Protein AF-A0A444MV06-F1 (afdb_monomer_lite)

Structure (mmCIF, N/CA/C/O backbone):
data_AF-A0A444MV06-F1
#
_entry.id   AF-A0A444MV06-F1
#
loop_
_atom_site.group_PDB
_atom_site.id
_atom_site.type_symbol
_atom_site.label_atom_id
_atom_site.label_alt_id
_atom_site.label_comp_id
_atom_site.label_asym_id
_atom_site.label_entity_id
_atom_site.label_seq_id
_atom_site.pdbx_PDB_ins_code
_atom_site.Cartn_x
_atom_site.Cartn_y
_atom_site.Cartn_z
_atom_site.occupancy
_atom_site.B_iso_or_equiv
_atom_site.auth_seq_id
_atom_site.auth_comp_id
_atom_site.auth_asym_id
_atom_site.auth_atom_id
_atom_site.pdbx_PDB_model_num
ATOM 1 N N . MET A 1 1 ? -7.577 6.573 -18.205 1.00 54.09 1 MET A N 1
ATOM 2 C CA . MET A 1 1 ? -8.763 6.262 -17.380 1.00 54.09 1 MET A CA 1
ATOM 3 C C . MET A 1 1 ? -8.409 5.043 -16.557 1.00 54.09 1 MET A C 1
ATOM 5 O O . MET A 1 1 ? -8.300 3.971 -17.136 1.00 54.09 1 MET A O 1
ATOM 9 N N . VAL A 1 2 ? -8.143 5.218 -15.265 1.00 56.12 2 VAL A N 1
ATOM 10 C CA . VAL A 1 2 ? -7.981 4.090 -14.337 1.00 56.12 2 VAL A CA 1
ATOM 11 C C . VAL A 1 2 ? -9.368 3.506 -14.099 1.00 56.12 2 VAL A C 1
ATOM 13 O O . VAL A 1 2 ? -10.297 4.257 -13.791 1.00 56.12 2 VAL A O 1
ATOM 16 N N . ARG A 1 3 ? -9.550 2.199 -14.297 1.00 71.81 3 ARG A N 1
ATOM 17 C CA . ARG A 1 3 ? -10.805 1.546 -13.922 1.00 71.81 3 ARG A CA 1
ATOM 18 C C . ARG A 1 3 ? -10.733 1.236 -12.439 1.00 71.81 3 ARG A C 1
ATOM 20 O O . ARG A 1 3 ? -9.780 0.636 -11.970 1.00 71.81 3 ARG A O 1
ATOM 27 N N . GLU A 1 4 ? -11.781 1.585 -11.705 1.00 64.75 4 GLU A N 1
ATOM 28 C CA . GLU A 1 4 ? -11.849 1.359 -10.256 1.00 64.75 4 GLU A CA 1
ATOM 29 C C . GLU A 1 4 ? -11.698 -0.128 -9.858 1.00 64.75 4 GLU A C 1
ATOM 31 O O . GLU A 1 4 ? -11.376 -0.440 -8.714 1.00 64.75 4 GLU A O 1
ATOM 36 N N . HIS A 1 5 ? -11.930 -1.045 -10.804 1.00 68.62 5 HIS A N 1
ATOM 37 C CA . HIS A 1 5 ? -11.811 -2.494 -10.616 1.00 68.62 5 HIS A CA 1
ATOM 38 C C . HIS A 1 5 ? -10.352 -2.964 -10.539 1.00 68.62 5 HIS A C 1
ATOM 40 O O . HIS A 1 5 ? -10.101 -4.044 -10.015 1.00 68.62 5 HIS A O 1
ATOM 46 N N . ASP A 1 6 ? -9.411 -2.141 -11.004 1.00 86.88 6 ASP A N 1
ATOM 47 C CA . ASP A 1 6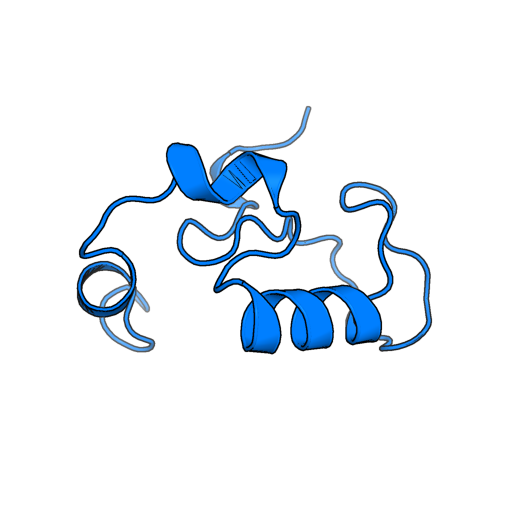 ? -7.981 -2.450 -10.994 1.00 86.88 6 ASP A CA 1
ATOM 48 C C . ASP A 1 6 ? -7.340 -2.065 -9.638 1.00 86.88 6 ASP A C 1
ATOM 50 O O . ASP A 1 6 ? -6.170 -2.342 -9.400 1.00 86.88 6 ASP A O 1
ATOM 54 N N . ILE A 1 7 ? -8.105 -1.465 -8.709 1.00 91.25 7 ILE A N 1
ATOM 55 C CA . ILE A 1 7 ? -7.636 -1.060 -7.375 1.00 91.25 7 ILE A CA 1
ATOM 56 C C . ILE A 1 7 ? -8.077 -2.071 -6.314 1.00 91.25 7 ILE A C 1
ATOM 58 O O . ILE A 1 7 ? -9.267 -2.303 -6.078 1.00 91.25 7 ILE A O 1
ATOM 62 N N . CYS A 1 8 ? -7.110 -2.604 -5.575 1.00 91.56 8 CYS A N 1
ATOM 63 C CA . CYS A 1 8 ? -7.351 -3.481 -4.442 1.00 91.56 8 CYS A CA 1
ATOM 64 C C . CYS A 1 8 ? -8.100 -2.749 -3.316 1.00 91.56 8 CYS A C 1
ATOM 66 O O . CYS A 1 8 ? -7.560 -1.853 -2.670 1.00 91.56 8 CYS A O 1
ATOM 68 N N . LYS A 1 9 ? -9.322 -3.187 -2.990 1.00 90.00 9 LYS A N 1
ATOM 69 C CA . LYS A 1 9 ? -10.140 -2.601 -1.905 1.00 90.00 9 LYS A CA 1
ATOM 70 C C . LYS A 1 9 ? -9.610 -2.879 -0.491 1.00 90.00 9 LYS A C 1
ATOM 72 O O . LYS A 1 9 ? -10.098 -2.300 0.478 1.00 90.00 9 LYS A O 1
ATOM 77 N N . VAL A 1 10 ? -8.610 -3.754 -0.366 1.00 92.69 10 VAL A N 1
ATOM 78 C CA . VAL A 1 10 ? -7.947 -4.056 0.909 1.00 92.69 10 VAL A CA 1
ATOM 79 C C . VAL A 1 10 ? -6.814 -3.077 1.188 1.00 92.69 10 VAL A C 1
ATOM 81 O O . VAL A 1 10 ? -6.776 -2.472 2.259 1.00 92.69 10 VAL A O 1
ATOM 84 N N . CYS A 1 11 ? -5.885 -2.938 0.243 1.00 93.88 11 CYS A N 1
ATOM 85 C CA . CYS A 1 11 ? -4.641 -2.203 0.459 1.00 93.88 11 CYS A CA 1
ATOM 86 C C . CYS A 1 11 ? -4.516 -0.915 -0.358 1.00 93.88 11 CYS A C 1
ATOM 88 O O . CYS A 1 11 ? -3.609 -0.145 -0.068 1.00 93.88 11 CYS A O 1
ATOM 90 N N . PHE A 1 12 ? -5.413 -0.667 -1.320 1.00 94.25 12 PHE A N 1
ATOM 91 C CA . PHE A 1 12 ? -5.379 0.442 -2.285 1.00 94.25 12 PHE A CA 1
ATOM 92 C C . PHE A 1 12 ? -4.246 0.388 -3.329 1.00 94.25 12 PHE A C 1
ATOM 94 O O . PHE A 1 12 ? -3.989 1.387 -3.989 1.00 94.25 12 PHE A O 1
ATOM 101 N N . TRP A 1 13 ? -3.610 -0.771 -3.538 1.00 94.81 13 TRP A N 1
ATOM 102 C CA . TRP A 1 13 ? -2.713 -0.981 -4.686 1.00 94.81 13 TRP A CA 1
ATOM 103 C C . TRP A 1 13 ? -3.504 -1.040 -5.999 1.00 94.81 13 TRP A C 1
ATOM 105 O O . TRP A 1 13 ? -4.469 -1.801 -6.084 1.00 94.81 13 TRP A O 1
ATOM 115 N N . GLU A 1 14 ? -3.083 -0.290 -7.012 1.00 94.62 14 GLU A N 1
ATOM 116 C CA . GLU A 1 14 ? -3.581 -0.377 -8.388 1.00 94.62 14 GLU A CA 1
ATOM 117 C C . GLU A 1 14 ? -2.743 -1.380 -9.193 1.00 94.62 14 GLU A C 1
ATOM 119 O O . GLU A 1 14 ? -1.514 -1.297 -9.206 1.00 94.62 14 GLU A O 1
ATOM 124 N N . ASP A 1 15 ? -3.392 -2.337 -9.853 1.00 92.62 15 ASP A N 1
ATOM 125 C CA . ASP A 1 15 ? -2.726 -3.293 -10.734 1.00 92.62 15 ASP A CA 1
ATOM 126 C C . ASP A 1 15 ? -2.104 -2.570 -11.940 1.00 92.62 15 ASP A C 1
ATOM 128 O O . ASP A 1 15 ? -2.794 -1.996 -12.781 1.00 92.62 15 ASP A O 1
ATOM 132 N N . ASP A 1 16 ? -0.773 -2.597 -12.017 1.00 90.94 16 ASP A N 1
ATOM 133 C CA . ASP A 1 16 ? 0.011 -2.001 -13.097 1.00 90.94 16 ASP A CA 1
ATOM 134 C C . ASP A 1 16 ? 0.520 -3.045 -14.108 1.00 90.94 16 ASP A C 1
ATOM 136 O O . ASP A 1 16 ? 1.374 -2.737 -14.952 1.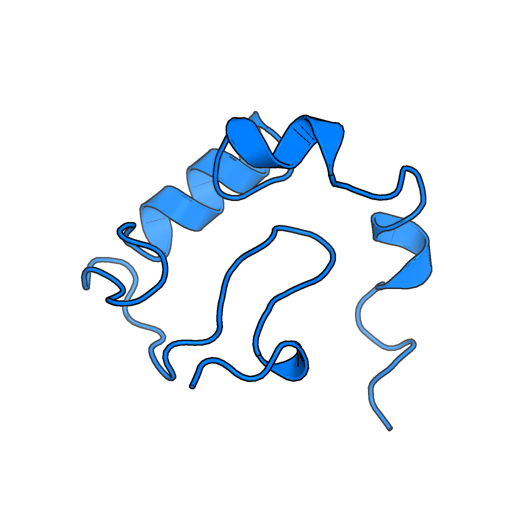00 90.94 16 ASP A O 1
ATOM 140 N N . GLY A 1 17 ? 0.029 -4.288 -14.004 1.00 90.38 17 GLY A N 1
ATOM 141 C CA . GLY A 1 17 ? 0.428 -5.438 -14.812 1.00 90.38 17 GLY A CA 1
ATOM 142 C C . GLY A 1 17 ? 1.845 -5.946 -14.532 1.00 90.38 17 GLY A C 1
ATOM 143 O O . GLY A 1 17 ? 2.347 -6.794 -15.273 1.00 90.38 17 GLY A O 1
ATOM 144 N N . GLY A 1 18 ? 2.523 -5.412 -13.512 1.00 89.62 18 GLY A N 1
ATOM 145 C CA . GLY A 1 18 ? 3.893 -5.743 -13.152 1.00 89.62 18 GLY A CA 1
ATOM 146 C C . GLY A 1 18 ? 3.996 -6.615 -11.903 1.00 89.62 18 GLY A C 1
ATOM 147 O O . GLY A 1 18 ? 3.196 -6.539 -10.975 1.00 89.62 18 GLY A O 1
ATOM 148 N N . SER A 1 19 ? 5.044 -7.435 -11.853 1.00 93.56 19 SER A N 1
ATOM 149 C CA . SER A 1 19 ? 5.383 -8.249 -10.676 1.00 93.56 19 SER A CA 1
ATOM 150 C C . SER A 1 19 ? 6.829 -8.068 -10.205 1.00 93.56 19 SER A C 1
ATOM 152 O O . SER A 1 19 ? 7.271 -8.775 -9.300 1.00 93.56 19 SER A O 1
ATOM 154 N N . ASP A 1 20 ? 7.577 -7.159 -10.833 1.00 97.06 20 ASP A N 1
ATOM 155 C CA . ASP A 1 20 ? 8.933 -6.802 -10.419 1.00 97.06 20 ASP A CA 1
ATOM 156 C C . ASP A 1 20 ? 8.874 -6.034 -9.091 1.00 97.06 20 ASP A C 1
ATOM 158 O O . ASP A 1 20 ? 8.124 -5.068 -8.945 1.00 97.06 20 ASP A O 1
ATOM 162 N N . LEU A 1 21 ? 9.649 -6.496 -8.110 1.00 97.38 21 LEU A N 1
ATOM 163 C CA . LEU A 1 21 ? 9.659 -5.938 -6.762 1.00 97.38 21 LEU A CA 1
ATOM 164 C C . LEU A 1 21 ? 10.235 -4.526 -6.708 1.00 97.38 21 LEU A C 1
ATOM 166 O O . LEU A 1 21 ? 9.804 -3.745 -5.862 1.00 97.38 21 LEU A O 1
ATOM 170 N N . ASP A 1 22 ? 11.188 -4.220 -7.584 1.00 98.06 22 ASP A N 1
ATOM 171 C CA . ASP A 1 22 ? 12.018 -3.018 -7.511 1.00 98.06 22 ASP A CA 1
ATOM 172 C C . ASP A 1 22 ? 11.767 -2.057 -8.684 1.00 98.06 22 ASP A C 1
ATOM 174 O O . ASP A 1 22 ? 12.263 -0.928 -8.688 1.00 98.06 22 ASP A O 1
ATOM 178 N N . ARG A 1 23 ? 10.923 -2.448 -9.648 1.00 97.44 23 ARG A N 1
ATOM 179 C CA . ARG A 1 23 ? 10.395 -1.531 -10.664 1.00 97.44 23 ARG A CA 1
ATOM 180 C C . ARG A 1 23 ? 9.435 -0.529 -10.024 1.00 97.44 23 ARG A C 1
ATOM 182 O O . ARG A 1 23 ? 8.500 -0.908 -9.320 1.00 97.44 23 ARG A O 1
ATOM 189 N N . LEU A 1 24 ? 9.620 0.754 -10.333 1.00 97.50 24 LEU A N 1
ATOM 190 C CA . LEU A 1 24 ? 8.666 1.789 -9.948 1.00 97.50 24 LEU A CA 1
ATOM 191 C C . LEU A 1 24 ? 7.330 1.564 -10.664 1.00 97.50 24 LEU A C 1
ATOM 193 O O . LEU A 1 24 ? 7.275 1.523 -11.896 1.00 97.50 24 LEU A O 1
ATOM 197 N N . SER A 1 25 ? 6.256 1.449 -9.888 1.00 96.62 25 SER A N 1
ATOM 198 C CA . SER A 1 25 ? 4.906 1.394 -10.427 1.00 96.62 25 SER A CA 1
ATOM 199 C C . SER A 1 25 ? 4.447 2.792 -10.832 1.00 96.62 25 SER A C 1
ATOM 201 O O . SER A 1 25 ? 4.492 3.727 -10.032 1.00 96.62 25 SER A O 1
ATOM 203 N N . GLY A 1 26 ? 3.994 2.933 -12.078 1.00 94.56 26 GLY A N 1
ATOM 204 C CA . GLY A 1 26 ? 3.464 4.189 -12.610 1.00 94.56 26 GLY A CA 1
ATOM 205 C C . GLY A 1 26 ? 2.289 4.747 -11.795 1.00 94.56 26 GLY A C 1
ATOM 206 O O . GLY A 1 26 ? 2.411 5.866 -11.306 1.00 94.56 26 GLY A O 1
ATOM 207 N N . PRO A 1 27 ? 1.180 3.999 -11.627 1.00 94.25 27 PRO A N 1
ATOM 208 C CA . PRO A 1 27 ? 0.004 4.492 -10.906 1.00 94.25 27 PRO A CA 1
ATOM 209 C C . PRO A 1 27 ? 0.207 4.596 -9.389 1.00 94.25 27 PRO A C 1
ATOM 211 O O . PRO A 1 27 ? -0.291 5.530 -8.766 1.00 94.25 27 PRO A O 1
ATOM 214 N N . ASN A 1 28 ? 0.959 3.668 -8.785 1.00 94.94 28 ASN A N 1
ATOM 215 C CA . ASN A 1 28 ? 1.134 3.647 -7.328 1.00 94.94 28 ASN A CA 1
ATOM 216 C C . ASN A 1 28 ? 2.244 4.585 -6.840 1.00 94.94 28 ASN A C 1
ATOM 218 O O . ASN A 1 28 ? 2.317 4.869 -5.649 1.00 94.94 28 ASN A O 1
ATOM 222 N N . HIS A 1 29 ? 3.143 5.021 -7.731 1.00 95.69 29 HIS A N 1
ATOM 223 C CA . HIS A 1 29 ? 4.337 5.806 -7.395 1.00 95.69 29 HIS A CA 1
ATOM 224 C C . HIS A 1 29 ? 5.224 5.170 -6.304 1.00 95.69 29 HIS A C 1
ATOM 226 O O . HIS A 1 29 ? 5.994 5.853 -5.632 1.00 95.69 29 HIS A O 1
ATOM 232 N N . LEU A 1 30 ? 5.131 3.848 -6.160 1.00 96.75 30 LEU A N 1
ATOM 233 C CA . LEU A 1 30 ? 5.875 3.009 -5.226 1.00 96.75 30 LEU A CA 1
ATOM 234 C C . LEU A 1 30 ? 6.395 1.785 -5.974 1.00 96.75 30 LEU A C 1
ATOM 236 O O . LEU A 1 30 ? 5.804 1.354 -6.968 1.00 96.75 30 LEU A O 1
ATOM 240 N N . THR A 1 31 ? 7.484 1.192 -5.495 1.00 97.81 31 THR A N 1
ATOM 241 C CA . THR A 1 31 ? 7.834 -0.169 -5.914 1.00 97.81 31 THR A CA 1
ATOM 242 C C . THR A 1 31 ? 6.916 -1.179 -5.227 1.00 97.81 31 THR A C 1
ATOM 244 O O . THR A 1 31 ? 6.357 -0.910 -4.158 1.00 97.81 31 THR A O 1
ATOM 247 N N . LEU A 1 32 ? 6.755 -2.370 -5.810 1.00 96.94 32 LEU A N 1
ATOM 248 C CA . LEU A 1 32 ? 5.952 -3.425 -5.186 1.00 96.94 32 LEU A CA 1
ATOM 249 C C . LEU A 1 32 ? 6.541 -3.853 -3.829 1.00 96.94 32 LEU A C 1
ATOM 251 O O . LEU A 1 32 ? 5.789 -4.195 -2.916 1.00 96.94 32 LEU A O 1
ATOM 255 N N . ARG A 1 33 ? 7.870 -3.785 -3.659 1.00 98.06 33 ARG A N 1
ATOM 256 C CA . ARG A 1 33 ? 8.536 -3.976 -2.361 1.00 98.06 33 ARG A CA 1
ATOM 257 C C . ARG A 1 33 ? 8.066 -2.949 -1.330 1.00 98.06 33 ARG A C 1
ATOM 259 O O . ARG A 1 33 ? 7.589 -3.347 -0.273 1.00 98.06 33 ARG A O 1
ATOM 266 N N . GLN A 1 34 ? 8.121 -1.659 -1.661 1.00 98.00 34 GLN A N 1
ATOM 267 C CA . GLN A 1 34 ? 7.675 -0.587 -0.763 1.00 98.00 34 GLN A CA 1
ATOM 268 C C . GLN A 1 34 ? 6.183 -0.703 -0.437 1.00 98.00 34 GLN A C 1
ATOM 270 O O . GLN A 1 34 ? 5.789 -0.569 0.717 1.00 98.00 34 GLN A O 1
ATOM 275 N N . GLY A 1 35 ? 5.345 -1.017 -1.432 1.00 97.06 35 GLY A N 1
ATOM 276 C CA . GLY A 1 35 ? 3.913 -1.235 -1.223 1.00 97.06 35 GLY A CA 1
ATOM 277 C C . GLY A 1 35 ? 3.621 -2.362 -0.225 1.00 97.06 35 GLY A C 1
ATOM 278 O O . GLY A 1 35 ? 2.719 -2.228 0.603 1.00 97.06 35 GLY A O 1
ATOM 279 N N . ARG A 1 36 ? 4.406 -3.450 -0.251 1.00 96.50 36 ARG A N 1
ATOM 280 C CA . ARG A 1 36 ? 4.311 -4.547 0.730 1.00 96.50 36 ARG A CA 1
ATOM 281 C C . ARG A 1 36 ? 4.755 -4.112 2.122 1.00 96.50 36 ARG A C 1
ATOM 283 O O . ARG A 1 36 ? 4.012 -4.331 3.070 1.00 96.50 36 ARG A O 1
ATOM 290 N N . GLU A 1 37 ? 5.906 -3.454 2.232 1.00 98.00 37 GLU A N 1
ATOM 291 C CA . GLU A 1 37 ? 6.424 -2.933 3.508 1.00 98.00 37 GLU A CA 1
ATOM 292 C C . GLU A 1 37 ? 5.431 -1.954 4.158 1.00 98.00 37 GLU A C 1
ATOM 294 O O . GLU A 1 37 ? 5.157 -2.021 5.358 1.00 98.00 37 GLU A O 1
ATOM 299 N N . HIS A 1 38 ? 4.825 -1.071 3.361 1.00 97.38 38 HIS A N 1
ATOM 300 C CA . HIS A 1 38 ? 3.782 -0.161 3.826 1.00 97.38 38 HIS A CA 1
ATOM 301 C C . HIS A 1 38 ? 2.524 -0.909 4.259 1.00 97.38 38 HIS A C 1
ATOM 303 O O . HIS A 1 38 ? 1.966 -0.598 5.309 1.00 97.38 38 HIS A O 1
ATOM 309 N N . PHE A 1 39 ? 2.092 -1.916 3.500 1.00 96.38 39 PHE A N 1
ATOM 310 C CA . PHE A 1 39 ? 0.934 -2.717 3.879 1.00 96.38 39 PHE A CA 1
ATOM 311 C C . PHE A 1 39 ? 1.160 -3.474 5.193 1.00 96.38 39 PHE A C 1
ATOM 313 O O . PHE A 1 39 ? 0.267 -3.498 6.034 1.00 96.38 39 PHE A O 1
ATOM 320 N N . GLU A 1 40 ? 2.349 -4.030 5.416 1.00 95.50 40 GLU A N 1
ATOM 321 C CA . GLU A 1 40 ? 2.711 -4.677 6.683 1.00 95.50 40 GLU A CA 1
ATOM 322 C C . GLU A 1 40 ? 2.703 -3.688 7.857 1.00 95.50 40 GLU A C 1
ATOM 324 O O . GLU A 1 40 ? 2.252 -4.025 8.951 1.00 95.50 40 GLU A O 1
ATOM 329 N N . LYS A 1 41 ? 3.151 -2.448 7.628 1.00 96.19 41 LYS A N 1
ATOM 330 C CA . LYS A 1 41 ? 3.241 -1.414 8.666 1.00 96.19 41 LYS A CA 1
ATOM 331 C C . LYS A 1 41 ? 1.912 -0.708 8.960 1.00 96.19 41 LYS A C 1
ATOM 333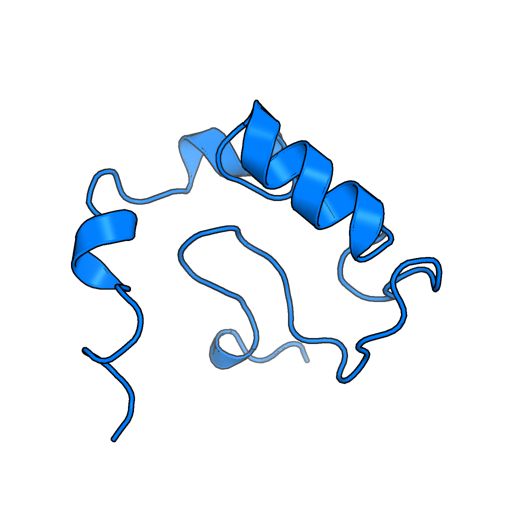 O O . LYS A 1 41 ? 1.640 -0.372 10.110 1.00 96.19 41 LYS A O 1
ATOM 338 N N . PHE A 1 42 ? 1.105 -0.445 7.935 1.00 94.38 42 PHE A N 1
ATOM 339 C CA . PHE A 1 42 ? -0.063 0.443 7.998 1.00 94.38 42 PHE A CA 1
ATOM 340 C C . PHE A 1 42 ? -1.381 -0.228 7.589 1.00 94.38 42 PHE A C 1
ATOM 342 O O . PHE A 1 42 ? -2.449 0.360 7.757 1.00 94.38 42 PHE A O 1
ATOM 349 N N . GLY A 1 43 ? -1.341 -1.427 7.004 1.00 93.94 43 GLY A N 1
ATOM 350 C CA . GLY A 1 43 ? -2.515 -2.102 6.442 1.00 93.94 43 GLY A CA 1
ATOM 351 C C . GLY A 1 43 ? -3.044 -1.483 5.140 1.00 93.94 43 GLY A C 1
ATOM 352 O O . GLY A 1 43 ? -4.154 -1.825 4.719 1.00 93.94 43 GLY A O 1
ATOM 353 N N . VAL A 1 44 ? -2.281 -0.571 4.525 1.00 96.12 44 VAL A N 1
ATOM 354 C CA . VAL A 1 44 ? -2.528 0.112 3.240 1.00 96.12 44 VAL A CA 1
ATOM 355 C C . VAL A 1 44 ? -1.195 0.476 2.581 1.00 96.12 44 VAL A C 1
ATOM 357 O O . VAL A 1 44 ? -0.177 0.551 3.262 1.00 96.12 44 VAL A O 1
ATOM 360 N N . VAL A 1 45 ? -1.194 0.731 1.271 1.00 95.94 45 VAL A N 1
ATOM 361 C CA . VAL A 1 45 ? 0.029 1.068 0.514 1.00 95.94 45 VAL A CA 1
ATOM 362 C C . VAL A 1 45 ? 0.516 2.502 0.741 1.00 95.94 45 VAL A C 1
ATOM 364 O O . VAL A 1 45 ? 1.695 2.787 0.561 1.00 95.94 45 VAL A O 1
ATOM 367 N N . GLU A 1 46 ? -0.364 3.397 1.194 1.00 94.69 46 GLU A N 1
ATOM 368 C CA . GLU A 1 46 ? -0.032 4.764 1.602 1.00 94.69 46 GLU A CA 1
ATOM 369 C C . GLU A 1 46 ? -0.889 5.184 2.801 1.00 94.69 46 GLU A C 1
ATOM 371 O O . GLU A 1 46 ? -2.094 4.923 2.840 1.00 94.69 46 GLU A O 1
ATOM 376 N N . GLU A 1 47 ? -0.302 5.910 3.755 1.00 93.31 47 GLU A N 1
ATOM 377 C CA . GLU A 1 47 ? -0.980 6.311 4.998 1.00 93.31 47 GLU A CA 1
ATOM 378 C C . GLU A 1 47 ? -2.265 7.120 4.768 1.00 93.31 47 GLU A C 1
ATOM 380 O O . GLU A 1 47 ? -3.228 6.993 5.529 1.00 93.31 47 GLU A O 1
ATOM 385 N N . ARG A 1 48 ? -2.332 7.898 3.678 1.00 93.44 48 ARG A N 1
ATOM 386 C CA . ARG A 1 48 ? -3.523 8.685 3.316 1.00 93.44 48 ARG A CA 1
ATOM 387 C C . ARG A 1 48 ? -4.789 7.832 3.161 1.00 93.44 48 ARG A C 1
ATOM 389 O O . ARG A 1 48 ? -5.887 8.343 3.372 1.00 93.44 48 ARG A O 1
ATOM 396 N N . PHE A 1 49 ? -4.653 6.542 2.846 1.00 93.50 49 PHE A N 1
ATOM 397 C CA . PHE A 1 49 ? -5.785 5.635 2.652 1.00 93.50 49 PHE A CA 1
ATOM 398 C C . P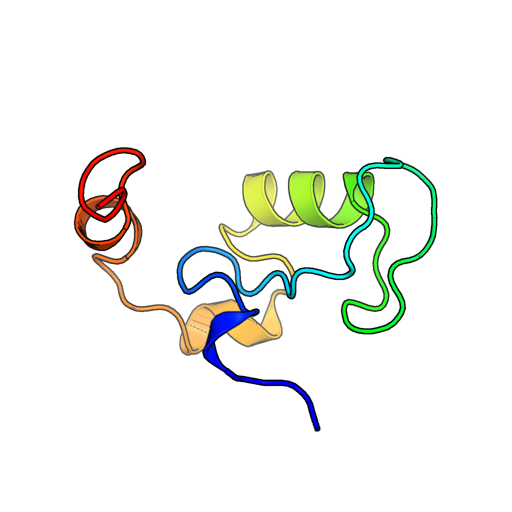HE A 1 49 ? -6.313 5.007 3.947 1.00 93.50 49 PHE A C 1
ATOM 400 O O . PHE A 1 49 ? -7.396 4.425 3.929 1.00 93.50 49 PHE A O 1
ATOM 407 N N . GLN A 1 50 ? -5.637 5.167 5.091 1.00 92.06 50 GLN A N 1
ATOM 408 C CA . GLN A 1 50 ? -6.076 4.579 6.369 1.00 92.06 50 GLN A CA 1
ATOM 409 C C . GLN A 1 50 ? -7.482 5.026 6.803 1.00 92.06 50 GLN A C 1
ATOM 411 O O . GLN A 1 50 ? -8.158 4.316 7.540 1.00 92.06 50 GLN A O 1
ATOM 416 N N . LYS A 1 51 ? -7.944 6.197 6.350 1.00 92.44 51 LYS A N 1
ATOM 417 C CA . LYS A 1 51 ? -9.298 6.700 6.644 1.00 92.44 51 LYS A CA 1
ATOM 418 C C . LYS A 1 51 ? -10.344 6.290 5.603 1.00 92.44 51 LYS A C 1
ATOM 420 O O . LYS A 1 51 ? -11.530 6.472 5.846 1.00 92.44 51 LYS A O 1
ATOM 425 N N . ALA A 1 52 ? -9.912 5.772 4.453 1.00 88.81 52 ALA A N 1
ATOM 426 C CA . ALA A 1 52 ? -10.777 5.375 3.341 1.00 88.81 52 ALA A CA 1
ATOM 427 C C . ALA A 1 52 ? -11.083 3.867 3.331 1.00 88.81 52 ALA A C 1
ATOM 429 O O . ALA A 1 52 ? -11.943 3.411 2.580 1.00 88.81 52 ALA A O 1
ATOM 430 N N . VAL A 1 53 ? -10.374 3.083 4.145 1.00 89.69 53 VAL A N 1
ATOM 431 C CA . VAL A 1 53 ? -10.566 1.636 4.244 1.00 89.69 53 VAL A CA 1
ATOM 432 C C . VAL A 1 53 ? -11.831 1.268 5.016 1.00 89.69 53 VAL A C 1
ATOM 434 O O . VAL A 1 53 ? -12.117 1.819 6.077 1.00 89.69 53 VAL A O 1
ATOM 437 N N . HIS A 1 54 ? -12.549 0.254 4.533 1.00 89.94 54 HIS A N 1
ATOM 438 C CA . HIS A 1 54 ? -13.619 -0.371 5.308 1.00 89.94 54 HIS A CA 1
ATOM 439 C C . HIS A 1 54 ? -13.017 -1.186 6.479 1.00 89.94 54 HIS A C 1
ATOM 441 O O . HIS A 1 54 ? -12.009 -1.881 6.271 1.00 89.94 54 HIS A O 1
ATOM 447 N N . PRO A 1 55 ? -13.602 -1.150 7.695 1.00 88.19 55 PRO A N 1
ATOM 448 C CA . PRO A 1 55 ? -13.091 -1.897 8.851 1.00 88.19 55 PRO A CA 1
ATOM 449 C C . PRO A 1 55 ? -13.040 -3.409 8.590 1.00 88.19 55 PRO A C 1
ATOM 451 O O . PRO A 1 55 ? -12.016 -4.043 8.825 1.00 88.19 55 PRO A O 1
ATOM 454 N N . ASP A 1 56 ? -14.083 -3.963 7.970 1.00 88.75 56 ASP A N 1
ATOM 455 C CA . ASP A 1 56 ? -14.179 -5.405 7.698 1.00 88.75 56 ASP A CA 1
ATOM 456 C C . ASP A 1 56 ? -13.531 -5.844 6.378 1.00 88.75 56 ASP A C 1
ATOM 458 O O . ASP A 1 56 ? -13.724 -6.982 5.952 1.00 88.75 56 ASP A O 1
ATOM 462 N N . ARG A 1 57 ? -12.767 -4.977 5.697 1.00 89.44 57 ARG A N 1
ATOM 463 C CA . ARG A 1 57 ? -12.228 -5.276 4.352 1.00 89.44 57 ARG A CA 1
ATOM 464 C C . ARG A 1 57 ? -11.425 -6.580 4.291 1.00 89.44 57 ARG A C 1
ATOM 466 O O . ARG A 1 57 ? -11.453 -7.271 3.283 1.00 89.44 57 ARG A O 1
ATOM 473 N N . MET A 1 58 ? -10.744 -6.947 5.376 1.00 86.00 58 MET A N 1
ATOM 474 C CA . MET A 1 58 ? -9.948 -8.178 5.446 1.00 86.00 58 MET A CA 1
ATOM 475 C C . MET A 1 58 ? -10.825 -9.437 5.399 1.00 86.00 58 MET A C 1
ATOM 477 O O . MET A 1 58 ? -10.439 -10.436 4.804 1.00 86.00 58 MET A O 1
ATOM 481 N N . ILE A 1 59 ? -12.022 -9.370 5.988 1.00 85.31 59 ILE A N 1
ATOM 482 C CA . ILE A 1 59 ? -13.014 -10.455 5.995 1.00 85.31 59 ILE A CA 1
ATOM 483 C C . ILE A 1 59 ? -13.799 -10.443 4.681 1.00 85.31 59 ILE A C 1
ATOM 485 O O . ILE A 1 59 ? -14.078 -11.491 4.091 1.00 85.31 59 ILE A O 1
ATOM 489 N N . GLN A 1 60 ? -14.159 -9.237 4.238 1.00 80.31 60 GLN A N 1
ATOM 490 C CA . GLN A 1 60 ? -14.969 -8.996 3.054 1.00 80.31 60 GLN A CA 1
ATOM 491 C C . GLN A 1 60 ? -14.235 -9.275 1.755 1.00 80.31 60 GLN A C 1
ATOM 493 O O . GLN A 1 60 ? -14.932 -9.486 0.785 1.00 80.31 60 GLN A O 1
ATOM 498 N N . PHE A 1 61 ? -12.901 -9.268 1.705 1.00 74.75 61 PHE A N 1
ATOM 499 C CA . PHE A 1 61 ? -12.117 -9.481 0.478 1.00 74.75 61 PHE A CA 1
ATOM 500 C C . PHE A 1 61 ? -11.040 -10.562 0.657 1.00 74.75 61 PHE A C 1
ATOM 502 O O . PHE A 1 61 ? -9.991 -10.540 0.014 1.00 74.75 61 PHE A O 1
ATOM 509 N N . GLU A 1 62 ? -11.296 -11.520 1.547 1.00 71.94 62 GLU A N 1
ATOM 510 C CA . GLU A 1 62 ? -10.429 -12.672 1.775 1.00 71.94 62 GLU A CA 1
ATOM 511 C C . GLU A 1 62 ? -10.225 -13.475 0.474 1.00 71.94 62 GLU A C 1
ATOM 513 O O . GLU A 1 62 ? -11.179 -13.738 -0.274 1.00 71.94 62 GLU A O 1
ATOM 518 N N . LYS A 1 63 ? -8.970 -13.865 0.192 1.00 56.66 63 LYS A N 1
ATOM 519 C CA . LYS A 1 63 ? -8.622 -14.674 -0.988 1.00 56.66 63 LYS A CA 1
ATOM 520 C C . LYS A 1 63 ? -9.512 -15.922 -1.038 1.00 56.66 63 LYS A C 1
ATOM 522 O O . LYS A 1 63 ? -9.498 -16.726 -0.115 1.00 56.66 63 LYS A O 1
ATOM 527 N N . GLY A 1 64 ? -10.266 -16.076 -2.128 1.00 53.91 64 GLY A N 1
ATOM 528 C CA . GLY A 1 64 ? -11.162 -17.217 -2.359 1.00 53.91 64 GLY A CA 1
ATOM 529 C C . GLY A 1 64 ? -12.661 -16.915 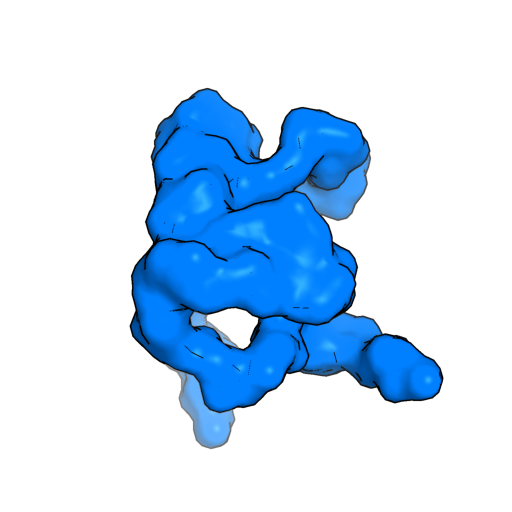-2.269 1.00 53.91 64 GLY A C 1
ATOM 530 O O . GLY A 1 64 ? -13.442 -17.694 -2.799 1.00 53.91 64 GLY A O 1
ATOM 531 N N . LYS A 1 65 ? -13.091 -15.781 -1.693 1.00 49.84 65 LYS A N 1
ATOM 532 C CA . LYS A 1 65 ? -14.529 -15.422 -1.648 1.00 49.84 65 LYS A CA 1
ATOM 533 C C . LYS A 1 65 ? -15.058 -14.732 -2.916 1.00 49.84 65 LYS A C 1
ATOM 535 O O . LYS A 1 65 ? -16.266 -14.703 -3.122 1.00 49.84 65 LYS A O 1
ATOM 540 N N . TYR A 1 66 ? -14.166 -14.209 -3.765 1.00 46.78 66 TYR A N 1
ATOM 541 C CA . TYR A 1 66 ? -14.508 -13.460 -4.994 1.00 46.78 66 TYR A CA 1
ATOM 542 C C . TYR A 1 66 ? -13.806 -13.979 -6.250 1.00 46.78 66 TYR A C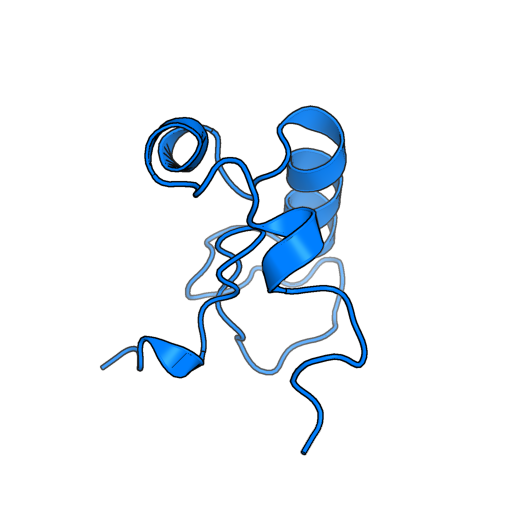 1
ATOM 544 O O . TYR A 1 66 ? -13.942 -13.382 -7.314 1.00 46.78 66 TYR A O 1
ATOM 552 N N . LEU A 1 67 ? -13.076 -15.093 -6.144 1.00 39.50 67 LEU A N 1
ATOM 553 C CA . LEU A 1 67 ? -12.681 -15.864 -7.319 1.00 39.50 67 LEU A CA 1
ATOM 554 C C . LEU A 1 67 ? -13.945 -16.587 -7.810 1.00 39.50 67 LEU A C 1
ATOM 556 O O . LEU A 1 67 ? -14.286 -17.651 -7.298 1.00 39.50 67 LEU A O 1
ATOM 560 N N . ARG A 1 68 ? -14.690 -15.944 -8.713 1.00 40.31 68 ARG A N 1
ATOM 561 C CA . ARG A 1 68 ? -15.565 -16.652 -9.653 1.00 40.31 68 ARG A CA 1
ATOM 562 C C . ARG A 1 68 ? -14.736 -17.126 -10.833 1.00 40.31 68 ARG A C 1
ATOM 564 O O . ARG A 1 68 ? -13.842 -16.355 -11.243 1.00 40.31 68 ARG A O 1
#

pLDDT: mean 86.62, std 15.35, range [39.5, 98.06]

Sequence (68 aa):
MVREHDICKVCFWEDDGGSDLDRLSGPNHLTLRQGREHFEKFGVVEERFQKAVHPDRMIQFEKGKYLR

Secondary structure (DSSP, 8-state):
---GGGB-TTT--B--S---SSSBPTTTSSBHHHHHHHHHHHSSSSGGGGGTS-TTHHHHT-TTSS--

Foldseek 3Di:
DQDPVQAQLFARDGCQVDDDQPDQRPVLRDGVVQQVVCCVVQRYSDVVCSVVHDPCSCVVVPPPPPPD

Radius of gyration: 12.1 Å; chains: 1; bounding box: 28×26×26 Å

Organism: NCBI:txid2305909

InterPro domains:
  IPR025983 Cysteine-rich CPCC domain [PF14206] (4-55)